Protein AF-A0A7M4ASE4-F1 (afdb_monomer)

Nearest PDB structures (foldseek):
  3ud6-assembly1_A  TM=6.174E-01  e=3.919E-01  synthetic construct
  3hoj-assembly1_A  TM=6.186E-01  e=9.074E-01  synthetic construct
  3qja-assembly1_A  TM=6.293E-01  e=1.623E+00  Mycobacterium tuberculosis
  3uy8-assembly1_A  TM=5.165E-01  e=1.521E+00  Escherichia coli
  7ebf-assembly1_A  TM=5.915E-01  e=3.302E+00  Candida albicans

Foldseek 3Di:
DFAEAEDDPDCDDPDPPVGPAYEYDDDDPGLWYDDPQFTHGVNHGQEGEFEDADVVSLVVLLVCQQVHQEYEYEYPDDDLVSLLVSLVSNVPGNHQYHYDDDDPVSCVSNVVSNVSSD

Sequence (118 aa):
MEIWLRTSTADAPTNVEDYDRIFGDEQEQPRLNIDGQRLLYDGNVIGAYIRVKDGETQNLGIEHLGTVEWILVECETWSMIPLENLIAHRRGSHTKIAAVISRPIEAQGAGFALEEGV

Solvent-accessible surface area (backbone atoms only — not comparable to full-atom values): 7053 Å² total; per-residue (Å²): 138,84,49,70,43,79,45,62,98,82,70,72,70,93,68,64,86,86,40,80,42,52,31,53,88,81,58,91,79,44,51,31,40,75,60,87,53,34,24,26,46,76,85,38,81,44,23,36,40,35,68,30,80,50,72,68,44,42,48,57,52,57,72,42,55,59,77,34,53,34,37,42,36,36,51,78,67,86,58,66,64,69,56,45,53,52,43,64,69,32,69,95,38,81,35,44,81,44,74,64,71,92,49,78,80,47,47,61,58,51,49,57,49,52,62,76,55,110

Mean predicted aligned error: 5.92 Å

pLDDT: mean 83.91, std 11.63, range [49.88, 95.75]

Secondary structure (DSSP, 8-state):
---EEEE-TT---S--TT-SEEEESSSS--SEEEETTEEEETTEEEEEEEEESSHHHHHHHHHHTTT-SEEEEEESS--HHHHHHHHHHTTT---EEEEE--SHHHHHHHHHHHHHT-

Structure (mmCIF, N/CA/C/O backbone):
data_AF-A0A7M4ASE4-F1
#
_entry.id   AF-A0A7M4ASE4-F1
#
loop_
_atom_site.group_PDB
_atom_site.id
_atom_site.type_symbol
_atom_site.label_atom_id
_atom_site.label_alt_id
_atom_site.label_comp_id
_atom_site.label_asym_id
_atom_site.label_entity_id
_atom_site.label_seq_id
_atom_site.pdbx_PDB_ins_code
_atom_site.Cartn_x
_atom_site.Cartn_y
_atom_site.Cartn_z
_atom_site.occupancy
_atom_site.B_iso_or_equiv
_atom_site.auth_seq_id
_atom_site.auth_comp_id
_atom_site.auth_asym_id
_atom_site.auth_atom_id
_atom_site.pdbx_PDB_model_num
ATOM 1 N N . MET A 1 1 ? 8.460 1.488 12.120 1.00 80.00 1 MET A N 1
ATOM 2 C CA . MET A 1 1 ? 8.409 1.094 10.699 1.00 80.00 1 MET A CA 1
ATOM 3 C C . MET A 1 1 ? 8.344 -0.420 10.665 1.00 80.00 1 MET A C 1
ATOM 5 O O . MET A 1 1 ? 9.056 -1.015 11.461 1.00 80.00 1 MET A O 1
ATOM 9 N N . GLU A 1 2 ? 7.469 -1.005 9.843 1.00 88.31 2 GLU A N 1
ATOM 10 C CA . GLU A 1 2 ? 7.397 -2.463 9.651 1.00 88.31 2 GLU A CA 1
ATOM 11 C C . GLU A 1 2 ? 8.072 -2.839 8.320 1.00 88.31 2 GLU A C 1
ATOM 13 O O . GLU A 1 2 ? 7.973 -2.080 7.353 1.00 88.31 2 GLU A O 1
ATOM 18 N N . ILE A 1 3 ? 8.732 -3.996 8.260 1.00 88.75 3 ILE A N 1
ATOM 19 C CA . ILE A 1 3 ? 9.320 -4.578 7.049 1.00 88.75 3 ILE A CA 1
ATOM 20 C C . ILE A 1 3 ? 8.574 -5.862 6.704 1.00 88.75 3 ILE A C 1
ATOM 22 O O . ILE A 1 3 ? 8.508 -6.799 7.501 1.00 88.75 3 ILE A O 1
ATOM 26 N N . TRP A 1 4 ? 7.988 -5.902 5.508 1.00 90.00 4 TRP A N 1
ATOM 27 C CA . TRP A 1 4 ? 7.200 -7.038 5.040 1.00 90.00 4 TRP A CA 1
ATOM 28 C C . TRP A 1 4 ? 7.906 -7.731 3.883 1.00 90.00 4 TR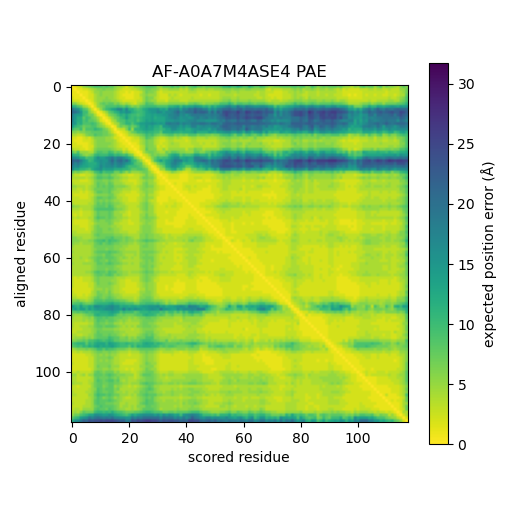P A C 1
ATOM 30 O O . TRP A 1 4 ? 8.417 -7.078 2.973 1.00 90.00 4 TRP A O 1
ATOM 40 N N . LEU A 1 5 ? 7.888 -9.058 3.890 1.00 86.94 5 LEU A N 1
ATOM 41 C CA . LEU A 1 5 ? 8.450 -9.867 2.823 1.00 86.94 5 LEU A CA 1
ATOM 42 C C . LEU A 1 5 ? 7.340 -10.423 1.930 1.00 86.94 5 LEU A C 1
ATOM 44 O O . LEU A 1 5 ? 6.457 -11.143 2.399 1.00 86.94 5 LEU A O 1
ATOM 48 N N . ARG A 1 6 ? 7.436 -10.147 0.625 1.00 85.19 6 ARG A N 1
ATOM 49 C CA . ARG A 1 6 ? 6.652 -10.858 -0.386 1.00 85.19 6 ARG A CA 1
ATOM 50 C C . ARG A 1 6 ? 7.419 -12.088 -0.867 1.00 85.19 6 ARG A C 1
ATOM 52 O O . ARG A 1 6 ? 8.519 -11.940 -1.395 1.00 85.19 6 ARG A O 1
ATOM 59 N N . THR A 1 7 ? 6.848 -13.281 -0.728 1.00 78.69 7 THR A N 1
ATOM 60 C CA . THR A 1 7 ? 7.448 -14.516 -1.254 1.00 78.69 7 THR A CA 1
ATOM 61 C C . THR A 1 7 ? 6.839 -14.878 -2.608 1.00 78.69 7 THR A C 1
ATOM 63 O O . THR A 1 7 ? 5.637 -14.740 -2.835 1.00 78.69 7 THR A O 1
ATOM 66 N N . SER A 1 8 ? 7.692 -15.333 -3.524 1.00 70.31 8 SER A N 1
ATOM 67 C CA . SER A 1 8 ? 7.301 -16.060 -4.734 1.00 70.31 8 SER A CA 1
ATOM 68 C C . SER A 1 8 ? 8.027 -17.407 -4.703 1.00 70.31 8 SER A C 1
ATOM 70 O O . SER A 1 8 ? 9.101 -17.527 -4.114 1.00 70.31 8 SER A O 1
ATOM 72 N N . THR A 1 9 ? 7.403 -18.448 -5.228 1.00 59.84 9 THR A N 1
ATOM 73 C CA . THR A 1 9 ? 7.445 -19.832 -4.724 1.00 59.84 9 THR A CA 1
ATOM 74 C C . THR A 1 9 ? 8.726 -20.653 -4.973 1.00 59.84 9 THR A C 1
ATOM 76 O O . THR A 1 9 ? 8.642 -21.858 -5.184 1.00 59.84 9 THR A O 1
ATOM 79 N N . ALA A 1 10 ? 9.927 -20.071 -4.922 1.00 55.50 10 ALA A N 1
ATOM 80 C CA . ALA A 1 10 ? 11.175 -20.830 -5.130 1.00 55.50 10 ALA A CA 1
ATOM 81 C C . ALA A 1 10 ? 12.228 -20.695 -4.016 1.00 55.50 10 ALA A C 1
ATOM 83 O O . ALA A 1 10 ? 12.968 -21.644 -3.782 1.00 55.50 10 ALA A O 1
ATOM 84 N N . ASP A 1 11 ? 12.268 -19.572 -3.297 1.00 56.38 11 ASP A N 1
ATOM 85 C CA . ASP A 1 11 ? 13.311 -19.273 -2.304 1.00 56.38 11 ASP A CA 1
ATOM 86 C C . ASP A 1 11 ? 12.693 -18.514 -1.120 1.00 56.38 11 ASP A C 1
ATOM 88 O O . ASP A 1 11 ? 12.977 -17.341 -0.872 1.00 56.38 11 ASP A O 1
ATOM 92 N N . ALA A 1 12 ? 11.762 -19.155 -0.405 1.00 56.84 12 ALA A N 1
ATOM 93 C CA . ALA A 1 12 ? 11.298 -18.593 0.859 1.00 56.84 12 ALA A CA 1
ATOM 94 C C . ALA A 1 12 ? 12.502 -18.541 1.820 1.00 56.84 12 ALA A C 1
ATOM 96 O O . ALA A 1 12 ? 13.122 -19.583 2.055 1.00 56.84 12 ALA A O 1
ATOM 97 N N . PRO A 1 13 ? 12.878 -17.364 2.351 1.00 60.19 13 PRO A N 1
ATOM 98 C CA . PRO A 1 13 ? 14.026 -17.270 3.231 1.00 60.19 13 PRO A CA 1
ATOM 99 C C . PRO A 1 13 ? 13.796 -18.136 4.463 1.00 60.19 13 PRO A C 1
ATOM 101 O O . PRO A 1 13 ? 12.715 -18.163 5.049 1.00 60.19 13 PRO A O 1
ATOM 104 N N . THR A 1 14 ? 14.844 -18.848 4.858 1.00 55.19 14 THR A N 1
ATOM 105 C CA . THR A 1 14 ? 14.815 -19.788 5.980 1.00 55.19 14 THR A CA 1
ATOM 106 C C . THR A 1 14 ? 14.656 -19.091 7.331 1.00 55.19 14 THR A C 1
ATOM 108 O O . THR A 1 14 ? 14.320 -19.759 8.306 1.00 55.19 14 THR A O 1
ATOM 111 N N . ASN A 1 15 ? 14.895 -17.774 7.397 1.00 62.62 15 ASN A N 1
ATOM 112 C CA . ASN A 1 15 ? 14.758 -16.978 8.611 1.00 62.62 15 ASN A CA 1
ATOM 113 C C . ASN A 1 15 ? 13.588 -15.993 8.503 1.00 62.62 15 ASN A C 1
ATOM 115 O O . ASN A 1 15 ? 13.659 -14.982 7.810 1.00 62.62 15 ASN A O 1
ATOM 119 N N . VAL A 1 16 ? 12.500 -16.321 9.193 1.00 64.81 16 VAL A N 1
ATOM 120 C CA . VAL A 1 16 ? 11.262 -15.528 9.241 1.00 64.81 16 VAL A CA 1
ATOM 121 C C . VAL A 1 16 ? 11.340 -14.431 10.313 1.00 64.81 16 VAL A C 1
ATOM 123 O O . VAL A 1 16 ? 10.555 -13.492 10.276 1.00 64.81 16 VAL A O 1
ATOM 126 N N . GLU A 1 17 ? 12.302 -14.513 11.242 1.00 70.00 17 GLU A N 1
ATOM 127 C CA . GLU A 1 17 ? 12.414 -13.603 12.394 1.00 70.00 17 GLU A CA 1
ATOM 128 C C . GLU A 1 17 ? 12.864 -12.177 12.030 1.00 70.00 17 GLU A C 1
ATOM 130 O O . GLU A 1 17 ? 12.676 -11.259 12.824 1.00 70.00 17 GLU A O 1
ATOM 135 N N . ASP A 1 18 ? 13.411 -11.971 10.828 1.00 82.50 18 ASP A N 1
ATOM 136 C CA . ASP A 1 18 ? 13.889 -10.662 10.360 1.00 82.50 18 ASP A CA 1
ATOM 137 C C . ASP A 1 18 ? 12.770 -9.780 9.760 1.00 82.50 18 ASP A C 1
ATOM 139 O O . ASP A 1 18 ? 13.022 -8.637 9.369 1.00 82.50 18 ASP A O 1
ATOM 143 N N . TYR A 1 19 ? 11.536 -10.295 9.670 1.00 84.56 19 TYR A N 1
ATOM 144 C CA . TYR A 1 19 ? 10.407 -9.634 9.010 1.00 84.56 19 TYR A CA 1
ATOM 145 C C . TYR A 1 19 ? 9.185 -9.549 9.926 1.00 84.56 19 TYR A C 1
ATOM 147 O O . TYR A 1 19 ? 8.786 -10.532 10.545 1.00 84.56 19 TYR A O 1
ATOM 155 N N . ASP A 1 20 ? 8.516 -8.395 9.944 1.00 88.44 20 ASP A N 1
ATOM 156 C CA . ASP A 1 20 ? 7.289 -8.209 10.727 1.00 88.44 20 ASP A CA 1
ATOM 157 C C . ASP A 1 20 ? 6.111 -8.994 10.132 1.00 88.44 20 ASP A C 1
ATOM 159 O O . ASP A 1 20 ? 5.234 -9.470 10.858 1.00 88.44 20 ASP A O 1
ATOM 163 N N . ARG A 1 21 ? 6.062 -9.122 8.795 1.00 86.75 21 ARG A N 1
ATOM 164 C CA . ARG A 1 21 ? 5.010 -9.859 8.075 1.00 86.75 21 ARG A CA 1
ATOM 165 C C . ARG A 1 21 ? 5.544 -10.546 6.828 1.00 86.75 21 ARG A C 1
ATOM 167 O O . ARG A 1 21 ? 6.438 -10.037 6.157 1.00 86.75 21 ARG A O 1
ATOM 174 N N . ILE A 1 22 ? 4.915 -11.663 6.474 1.00 84.94 22 ILE A N 1
ATOM 175 C CA . ILE A 1 22 ? 5.158 -12.385 5.225 1.00 84.94 22 ILE A CA 1
ATOM 176 C C . ILE A 1 22 ? 3.828 -12.564 4.490 1.00 84.94 22 ILE A C 1
ATOM 178 O O . ILE A 1 22 ? 2.835 -12.955 5.104 1.00 84.94 22 ILE A O 1
ATOM 182 N N . PHE A 1 23 ? 3.815 -12.282 3.187 1.00 83.75 23 PHE A N 1
ATOM 183 C CA . PHE A 1 23 ? 2.688 -12.540 2.286 1.00 83.75 23 PHE A CA 1
ATOM 184 C C . PHE A 1 23 ? 3.179 -13.095 0.948 1.00 83.75 23 PHE A C 1
ATOM 186 O O . PHE A 1 23 ? 4.329 -12.892 0.571 1.00 83.75 23 PHE A O 1
ATOM 193 N N . GLY A 1 24 ? 2.335 -13.809 0.213 1.00 75.00 24 GLY A N 1
ATOM 194 C CA . GLY A 1 24 ? 2.726 -14.422 -1.056 1.00 75.00 24 GLY A CA 1
ATOM 195 C C . GLY A 1 24 ? 1.596 -15.230 -1.675 1.00 75.00 24 GLY A C 1
ATOM 196 O O . GLY A 1 24 ? 0.550 -15.414 -1.054 1.00 75.00 24 GLY A O 1
ATOM 197 N N . ASP A 1 25 ? 1.818 -15.688 -2.903 1.00 64.06 25 ASP A N 1
ATOM 198 C CA . ASP A 1 25 ? 0.776 -16.306 -3.729 1.00 64.06 25 ASP A CA 1
ATOM 199 C C . ASP A 1 25 ? 0.559 -17.813 -3.435 1.00 64.06 25 ASP A C 1
ATOM 201 O O . ASP A 1 25 ? -0.518 -18.330 -3.721 1.00 64.06 25 ASP A O 1
ATOM 205 N N . GLU A 1 26 ? 1.528 -18.537 -2.847 1.00 56.84 26 GLU A N 1
ATOM 206 C CA . GLU A 1 26 ? 1.530 -20.022 -2.887 1.00 56.84 26 GLU A CA 1
ATOM 207 C C . GLU A 1 26 ? 2.092 -20.774 -1.652 1.00 56.84 26 GLU A C 1
ATOM 209 O O . GLU A 1 26 ? 2.572 -21.901 -1.765 1.00 56.84 26 GLU A O 1
ATOM 214 N N . GLN A 1 27 ? 2.022 -20.231 -0.439 1.00 52.75 27 GLN A N 1
ATOM 215 C CA . GLN A 1 27 ? 2.323 -21.022 0.772 1.00 52.75 27 GLN A CA 1
ATOM 216 C C . GLN A 1 27 ? 1.081 -21.092 1.653 1.00 52.75 27 GLN A C 1
ATOM 218 O O . GLN A 1 27 ? 0.383 -20.100 1.776 1.00 52.75 27 GLN A O 1
ATOM 223 N N . GLU A 1 28 ? 0.785 -22.269 2.203 1.00 55.88 28 GLU A N 1
ATOM 224 C CA . GLU A 1 28 ? -0.308 -22.588 3.133 1.00 55.88 28 GLU A CA 1
ATOM 225 C C . GLU A 1 28 ? -0.803 -21.378 3.955 1.00 55.88 28 GLU A C 1
ATOM 227 O O . GLU A 1 28 ? -0.244 -21.071 4.998 1.00 55.88 28 GLU A O 1
ATOM 232 N N . GLN A 1 29 ? -1.836 -20.682 3.459 1.00 54.88 29 GLN A N 1
ATOM 233 C CA . GLN A 1 29 ? -2.505 -19.541 4.108 1.00 54.88 29 GLN A CA 1
ATOM 234 C C . GLN A 1 29 ? -1.536 -18.608 4.865 1.00 54.88 29 GLN A C 1
ATOM 236 O O . GLN A 1 29 ? -1.497 -18.642 6.102 1.00 54.88 29 GLN A O 1
ATOM 241 N N . PRO A 1 30 ? -0.758 -17.755 4.167 1.00 66.88 30 PRO A N 1
ATOM 242 C CA . PRO A 1 30 ? 0.043 -16.778 4.878 1.00 66.88 30 PRO A CA 1
ATOM 243 C C . PRO A 1 30 ? -0.922 -15.906 5.680 1.00 66.88 30 PRO A C 1
ATOM 245 O O . PRO A 1 30 ? -1.994 -15.548 5.183 1.00 66.88 30 PRO A O 1
ATOM 248 N N . ARG A 1 31 ? -0.559 -15.577 6.927 1.00 79.62 31 ARG A N 1
ATOM 249 C CA . ARG A 1 31 ? -1.418 -14.732 7.767 1.00 79.62 31 ARG A CA 1
ATOM 250 C C . ARG A 1 31 ? -1.814 -13.469 7.024 1.00 79.62 31 ARG A C 1
ATOM 252 O O . ARG A 1 31 ? -2.947 -13.056 7.165 1.00 79.62 31 ARG A O 1
ATOM 259 N N . LEU A 1 32 ? -0.915 -12.888 6.230 1.00 87.38 32 LEU A N 1
ATOM 260 C CA . LEU A 1 32 ? -1.202 -11.752 5.365 1.00 87.38 32 LEU A CA 1
ATOM 261 C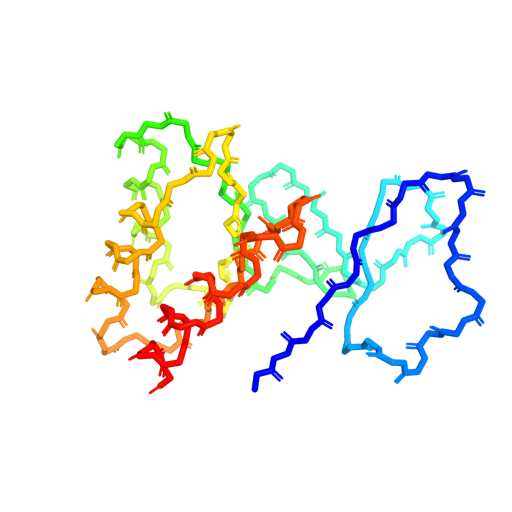 C . LEU A 1 32 ? -1.412 -12.221 3.9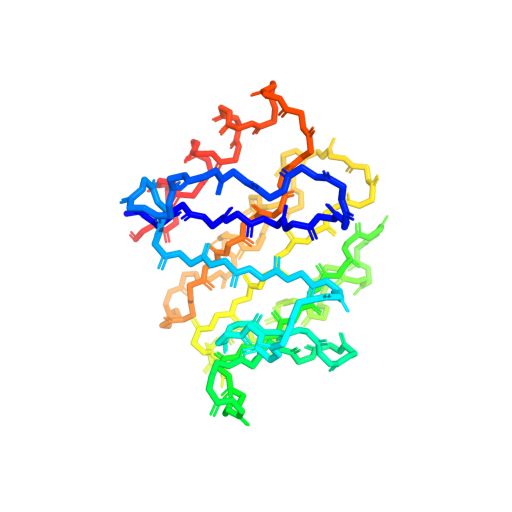13 1.00 87.38 32 LEU A C 1
ATOM 263 O O . LEU A 1 32 ? -0.518 -12.834 3.333 1.00 87.38 32 LEU A O 1
ATOM 267 N N . ASN A 1 33 ? -2.551 -11.894 3.304 1.00 88.31 33 ASN A N 1
ATOM 268 C CA . ASN A 1 33 ? -2.865 -12.236 1.915 1.00 88.31 33 ASN A CA 1
ATOM 269 C C . ASN A 1 33 ? -3.625 -11.110 1.193 1.00 88.31 33 ASN A C 1
ATOM 271 O O . ASN A 1 33 ? -4.254 -10.255 1.817 1.00 88.31 33 ASN A O 1
ATOM 275 N N . ILE A 1 34 ? -3.556 -11.106 -0.140 1.00 90.00 34 ILE A N 1
ATOM 276 C CA . ILE A 1 34 ? -4.261 -10.146 -0.999 1.00 90.00 34 ILE A CA 1
ATOM 277 C C . ILE A 1 34 ? -5.399 -10.878 -1.720 1.00 90.00 34 ILE A C 1
ATOM 279 O O . ILE A 1 34 ? -5.171 -11.912 -2.341 1.00 90.00 34 ILE A O 1
ATOM 283 N N . ASP A 1 35 ? -6.614 -10.333 -1.655 1.00 89.44 35 ASP A N 1
ATOM 284 C CA . ASP A 1 35 ? -7.788 -10.819 -2.395 1.00 89.44 35 ASP A CA 1
ATOM 285 C C . ASP A 1 35 ? -8.415 -9.662 -3.186 1.00 89.44 35 ASP A C 1
ATOM 287 O O . ASP A 1 35 ? -9.179 -8.838 -2.661 1.00 89.44 35 ASP A O 1
ATOM 291 N N . GLY A 1 36 ? -8.035 -9.563 -4.461 1.00 90.25 36 GLY A N 1
ATOM 292 C CA . GLY A 1 36 ? -8.364 -8.421 -5.309 1.00 90.25 36 GLY A CA 1
ATOM 293 C C . GLY A 1 36 ? -7.748 -7.136 -4.753 1.00 90.25 36 GLY A C 1
ATOM 294 O O . GLY A 1 36 ? -6.531 -7.013 -4.679 1.00 90.25 36 GLY A O 1
ATOM 295 N N . GLN A 1 37 ? -8.590 -6.180 -4.355 1.00 92.12 37 GLN A N 1
ATOM 296 C CA . GLN A 1 37 ? -8.170 -4.915 -3.734 1.00 92.12 37 GLN A CA 1
ATOM 297 C C . GLN A 1 37 ? -8.163 -4.961 -2.200 1.00 92.12 37 GLN A C 1
ATOM 299 O O . GLN A 1 37 ? -7.971 -3.933 -1.559 1.00 92.12 37 GLN A O 1
ATOM 304 N N . ARG A 1 38 ? -8.397 -6.122 -1.581 1.00 93.38 38 ARG A N 1
ATOM 305 C CA . ARG A 1 38 ? -8.427 -6.258 -0.120 1.00 93.38 38 ARG A CA 1
ATOM 306 C C . ARG A 1 38 ? -7.110 -6.818 0.388 1.00 93.38 38 ARG A C 1
ATOM 308 O O . ARG A 1 38 ? -6.603 -7.797 -0.152 1.00 93.38 38 ARG A O 1
ATOM 315 N N . LEU A 1 39 ? -6.609 -6.221 1.462 1.00 94.00 39 LEU A N 1
ATOM 316 C CA . LEU A 1 39 ? -5.511 -6.748 2.259 1.00 94.00 39 LEU A CA 1
ATOM 317 C C . LEU A 1 39 ? -6.101 -7.443 3.487 1.00 94.00 39 LEU A C 1
ATOM 319 O O . LEU A 1 39 ? -6.816 -6.817 4.276 1.00 94.00 39 LEU A O 1
ATOM 323 N N . LEU A 1 40 ? -5.813 -8.730 3.638 1.00 92.44 40 LEU A N 1
ATOM 324 C CA . LEU A 1 40 ? -6.348 -9.568 4.701 1.00 92.44 40 LEU A CA 1
ATOM 325 C C . LEU A 1 40 ? -5.236 -10.013 5.643 1.00 92.44 40 LEU A C 1
ATOM 327 O O . LEU A 1 40 ? -4.153 -10.356 5.182 1.00 92.44 40 LEU A O 1
ATOM 331 N N . TYR A 1 41 ? -5.517 -10.017 6.946 1.00 90.44 41 TYR A N 1
ATOM 332 C CA . TYR A 1 41 ? -4.668 -10.599 7.980 1.00 90.44 41 TYR A CA 1
ATOM 333 C C . TYR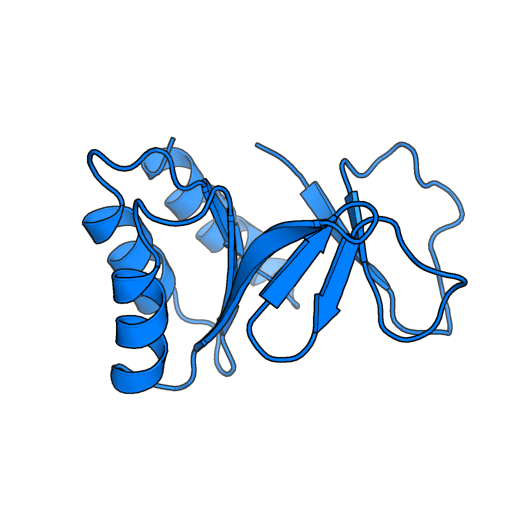 A 1 41 ? -5.466 -11.598 8.831 1.00 90.44 41 TYR A C 1
ATOM 335 O O . TYR A 1 41 ? -6.515 -11.244 9.372 1.00 90.44 41 TYR A O 1
ATOM 343 N N . ASP A 1 42 ? -5.004 -12.846 8.927 1.00 88.56 42 ASP A N 1
ATOM 344 C CA . ASP A 1 42 ? -5.706 -13.980 9.544 1.00 88.56 42 ASP A CA 1
ATOM 345 C C . ASP A 1 42 ? -7.171 -14.080 9.058 1.00 88.56 42 ASP A C 1
ATOM 347 O O . ASP A 1 42 ? -8.107 -14.272 9.835 1.00 88.56 42 ASP A O 1
ATOM 351 N N . GLY A 1 43 ? -7.386 -13.868 7.752 1.00 87.38 43 GLY A N 1
ATOM 352 C CA . GLY A 1 43 ? -8.708 -13.893 7.112 1.00 87.38 43 GLY A CA 1
ATOM 353 C C . GLY A 1 43 ? -9.585 -12.651 7.339 1.00 87.38 43 GLY A C 1
ATOM 354 O O . GLY A 1 43 ? -10.672 -12.570 6.770 1.00 87.38 43 GLY A O 1
ATOM 355 N N . ASN A 1 44 ? -9.132 -11.663 8.114 1.00 91.06 44 ASN A N 1
ATOM 356 C CA . ASN A 1 44 ? -9.859 -10.413 8.349 1.00 91.06 44 ASN A CA 1
ATOM 357 C C . ASN A 1 44 ? -9.353 -9.309 7.426 1.00 91.06 44 ASN A C 1
ATOM 359 O O . ASN A 1 44 ? -8.148 -9.134 7.279 1.00 91.06 44 ASN A O 1
ATOM 363 N N . VAL A 1 45 ? -10.252 -8.515 6.844 1.00 93.38 45 VAL A N 1
ATOM 364 C CA . VAL A 1 45 ? -9.850 -7.347 6.047 1.00 93.38 45 VAL A CA 1
ATOM 365 C C . VAL A 1 45 ? -9.250 -6.293 6.975 1.00 93.38 45 VAL A C 1
ATOM 367 O O . VAL A 1 45 ? -9.953 -5.729 7.809 1.00 93.38 45 VAL A O 1
ATOM 370 N N . ILE A 1 46 ? -7.958 -6.019 6.809 1.00 94.25 46 ILE A N 1
ATOM 371 C CA . ILE A 1 46 ? -7.237 -4.970 7.546 1.00 94.25 46 ILE A CA 1
ATOM 372 C C . ILE A 1 46 ? -6.954 -3.744 6.680 1.00 94.25 46 ILE A C 1
ATOM 374 O O . ILE A 1 46 ? -6.572 -2.688 7.187 1.00 94.25 46 ILE A O 1
ATOM 378 N N . GLY A 1 47 ? -7.100 -3.880 5.363 1.00 95.31 47 GLY A N 1
ATOM 379 C CA . GLY A 1 47 ? -6.582 -2.888 4.446 1.00 95.31 47 GLY A CA 1
ATOM 380 C C . GLY A 1 47 ? -7.065 -3.001 3.015 1.00 95.31 47 GLY A C 1
ATOM 381 O O . GLY A 1 47 ? -7.819 -3.906 2.649 1.00 95.31 47 GLY A O 1
ATOM 382 N N . ALA A 1 48 ? -6.552 -2.086 2.204 1.00 95.75 48 ALA A N 1
ATOM 383 C CA . ALA A 1 48 ? -6.663 -2.117 0.759 1.00 95.75 48 ALA A CA 1
ATOM 384 C C . ALA A 1 48 ? -5.302 -2.420 0.118 1.00 95.75 48 ALA A C 1
ATOM 386 O O . ALA A 1 48 ? -4.257 -2.012 0.625 1.00 95.75 48 ALA A O 1
ATOM 387 N N . TYR A 1 49 ? -5.322 -3.120 -1.009 1.00 94.75 49 TYR A N 1
ATOM 388 C CA . TYR A 1 49 ? -4.177 -3.289 -1.893 1.00 94.75 49 TYR A CA 1
ATOM 389 C C . TYR A 1 49 ? -4.411 -2.469 -3.160 1.00 94.75 49 TYR A C 1
ATOM 391 O O . TYR A 1 49 ? -5.407 -2.663 -3.862 1.00 94.75 49 TYR A O 1
ATOM 399 N N . ILE A 1 50 ? -3.494 -1.543 -3.437 1.00 94.06 50 ILE A N 1
ATOM 400 C CA . ILE A 1 50 ? -3.605 -0.577 -4.525 1.00 94.06 50 ILE A CA 1
ATOM 401 C C . ILE A 1 50 ? -2.399 -0.718 -5.435 1.00 94.06 50 ILE A C 1
ATOM 403 O O . ILE A 1 50 ? -1.269 -0.396 -5.065 1.00 94.06 50 ILE A O 1
ATOM 407 N N . ARG A 1 51 ? -2.665 -1.158 -6.663 1.00 92.81 51 ARG A N 1
ATOM 408 C CA . ARG A 1 51 ? -1.675 -1.173 -7.730 1.00 92.81 51 ARG A CA 1
ATOM 409 C C . ARG A 1 51 ? -1.747 0.136 -8.510 1.00 92.81 51 ARG A C 1
ATOM 411 O O . ARG A 1 51 ? -2.700 0.366 -9.253 1.00 92.81 51 ARG A O 1
ATOM 418 N N . VAL A 1 52 ? -0.756 0.999 -8.316 1.00 92.06 52 VAL A N 1
ATOM 419 C CA . VAL A 1 52 ? -0.699 2.336 -8.913 1.00 92.06 52 VAL A CA 1
ATOM 420 C C . VAL A 1 52 ? -0.030 2.264 -10.280 1.00 92.06 52 VAL A C 1
ATOM 422 O O . VAL A 1 52 ? 1.154 1.943 -10.394 1.00 92.06 52 VAL A O 1
ATOM 425 N N . LYS A 1 53 ? -0.792 2.607 -11.315 1.00 90.44 53 LYS A N 1
ATOM 426 C CA . LYS A 1 53 ? -0.311 2.749 -12.699 1.00 90.44 53 LYS A CA 1
ATOM 427 C C . LYS A 1 53 ? -0.425 4.191 -13.213 1.00 90.44 53 LYS A C 1
ATOM 429 O O . LYS A 1 53 ? 0.309 4.589 -14.110 1.00 90.44 53 LYS A O 1
ATOM 434 N N . ASP A 1 54 ? -1.342 4.971 -12.641 1.00 88.81 54 ASP A N 1
ATOM 435 C CA . ASP A 1 54 ? -1.719 6.323 -13.058 1.00 88.81 54 ASP A CA 1
ATOM 436 C C . ASP A 1 54 ? -2.411 7.086 -11.908 1.00 88.81 54 ASP A C 1
ATOM 438 O O . ASP A 1 54 ? -2.543 6.587 -10.789 1.00 88.81 54 ASP A O 1
ATOM 442 N N . GLY A 1 55 ? -2.859 8.316 -12.181 1.00 86.69 55 GLY A N 1
ATOM 443 C CA . GLY A 1 55 ? -3.575 9.135 -11.198 1.00 86.69 55 GLY A CA 1
ATOM 444 C C . GLY A 1 55 ? -4.951 8.583 -10.803 1.00 86.69 55 GLY A C 1
ATOM 445 O O . GLY A 1 55 ? -5.397 8.813 -9.684 1.00 86.69 55 GLY A O 1
ATOM 446 N N . GLU A 1 56 ? -5.617 7.827 -11.679 1.00 89.25 56 GLU A N 1
ATOM 447 C CA . GLU A 1 56 ? -6.928 7.233 -11.382 1.00 89.25 56 GLU A CA 1
ATOM 448 C C . GLU A 1 56 ? -6.791 6.129 -10.329 1.00 89.25 56 GLU A C 1
ATOM 450 O O . GLU A 1 56 ? -7.465 6.147 -9.301 1.00 89.25 56 GLU A O 1
ATOM 455 N N . THR A 1 57 ? -5.843 5.216 -10.531 1.00 90.56 57 THR A N 1
ATOM 456 C CA . THR A 1 57 ? -5.539 4.154 -9.560 1.00 90.56 57 THR A CA 1
ATOM 457 C C . THR A 1 57 ? -4.972 4.687 -8.250 1.00 90.56 57 THR A C 1
ATOM 459 O O . THR A 1 57 ? -5.238 4.116 -7.195 1.00 90.56 57 THR A O 1
ATOM 462 N N . GLN A 1 58 ? -4.249 5.808 -8.278 1.00 90.81 58 GLN A N 1
ATOM 463 C CA . GLN A 1 58 ? -3.852 6.508 -7.060 1.00 90.81 58 GLN A CA 1
ATOM 464 C C . GLN A 1 58 ? -5.054 7.074 -6.287 1.00 90.81 58 GLN A C 1
ATOM 466 O O . GLN A 1 58 ? -5.085 6.958 -5.061 1.00 90.81 58 GLN A O 1
ATOM 471 N N . ASN A 1 59 ? -6.038 7.666 -6.973 1.00 91.62 59 ASN A N 1
ATOM 472 C CA . ASN A 1 59 ? -7.225 8.228 -6.322 1.00 91.62 59 ASN A CA 1
ATOM 473 C C . ASN A 1 59 ? -8.023 7.160 -5.566 1.00 91.62 59 ASN A C 1
ATOM 475 O O . ASN A 1 59 ? -8.493 7.440 -4.468 1.00 91.62 59 ASN A O 1
ATOM 479 N N . LEU A 1 60 ? -8.072 5.922 -6.073 1.00 90.75 60 LEU A N 1
ATOM 480 C CA . LEU A 1 60 ? -8.644 4.791 -5.328 1.00 90.75 60 LEU A CA 1
ATOM 481 C C . LEU A 1 60 ? -7.954 4.597 -3.968 1.00 90.75 60 LEU A C 1
ATOM 483 O O . LEU A 1 60 ? -8.608 4.355 -2.960 1.00 90.75 60 LEU A O 1
ATOM 487 N N . GLY A 1 61 ? -6.628 4.754 -3.906 1.00 90.19 61 GLY A N 1
ATOM 488 C CA . GLY A 1 61 ? -5.894 4.726 -2.640 1.00 90.19 61 GLY A CA 1
ATOM 489 C C . GLY A 1 61 ? -6.281 5.869 -1.700 1.00 90.19 61 GLY A C 1
ATOM 490 O O . GLY A 1 61 ? -6.416 5.651 -0.499 1.00 90.19 61 GLY A O 1
ATOM 491 N N . ILE A 1 62 ? -6.521 7.070 -2.232 1.00 91.38 62 ILE A N 1
ATOM 492 C CA . ILE A 1 62 ? -6.970 8.223 -1.436 1.00 91.38 62 ILE A CA 1
ATOM 493 C C . ILE A 1 62 ? -8.362 7.970 -0.843 1.00 91.38 62 ILE A C 1
ATOM 495 O O . ILE A 1 62 ? -8.583 8.277 0.325 1.00 91.38 62 ILE A O 1
ATOM 499 N N . GLU A 1 63 ? -9.276 7.363 -1.602 1.00 91.75 63 GLU A N 1
ATOM 500 C CA . GLU A 1 63 ? -10.630 7.024 -1.137 1.00 91.75 63 GLU A CA 1
ATOM 501 C C . GLU A 1 63 ? -10.631 6.061 0.061 1.00 91.75 63 GLU A C 1
ATOM 503 O O . GLU A 1 63 ? -11.534 6.108 0.897 1.00 91.75 63 GLU A O 1
ATOM 508 N N . HIS A 1 64 ? -9.602 5.220 0.190 1.00 91.62 64 HIS A N 1
ATOM 509 C CA . HIS A 1 64 ? -9.455 4.316 1.329 1.00 91.62 64 HIS A CA 1
ATOM 510 C C . HIS A 1 64 ? -8.893 4.988 2.590 1.00 91.62 64 HIS A C 1
ATOM 512 O O . HIS A 1 64 ? -9.059 4.448 3.693 1.00 91.62 64 HIS A O 1
ATOM 518 N N . LEU A 1 65 ? -8.259 6.158 2.480 1.00 92.12 65 LEU A N 1
ATOM 519 C CA . LEU A 1 65 ? -7.665 6.840 3.628 1.00 92.12 65 LEU A CA 1
ATOM 520 C C . LEU A 1 65 ? -8.731 7.189 4.674 1.00 92.12 65 LEU A C 1
ATOM 522 O O . LEU A 1 65 ? -9.709 7.878 4.412 1.00 92.12 65 LEU A O 1
ATOM 526 N N . GLY A 1 66 ? -8.513 6.720 5.899 1.00 91.00 66 GLY A N 1
ATOM 527 C CA . GLY A 1 66 ? -9.407 6.935 7.038 1.00 91.00 66 GLY A CA 1
ATOM 528 C C . GLY A 1 66 ? -10.508 5.889 7.169 1.00 91.00 66 GLY A C 1
ATOM 529 O O . GLY A 1 66 ? -11.263 5.945 8.136 1.00 91.00 66 GLY A O 1
ATOM 530 N N . THR A 1 67 ? -10.590 4.931 6.242 1.00 92.81 67 THR A N 1
ATOM 531 C CA . THR A 1 67 ? -11.581 3.840 6.277 1.00 92.81 67 THR A CA 1
ATOM 532 C C . THR A 1 67 ? -10.970 2.481 6.604 1.00 92.81 67 THR A C 1
ATOM 534 O O . THR A 1 67 ? -11.669 1.596 7.092 1.00 92.81 67 THR A O 1
ATOM 537 N N . VAL A 1 68 ? -9.669 2.317 6.357 1.00 94.38 68 VAL A N 1
ATOM 538 C CA . VAL A 1 68 ? -8.928 1.074 6.587 1.00 94.38 68 VAL A CA 1
ATOM 539 C C . VAL A 1 68 ? -7.679 1.320 7.428 1.00 94.38 68 VAL A C 1
ATOM 541 O O . VAL A 1 68 ? -7.130 2.424 7.430 1.00 94.38 68 VAL A O 1
ATOM 544 N N . GLU A 1 69 ? -7.190 0.285 8.115 1.00 94.00 69 GLU A N 1
ATOM 545 C CA . GLU A 1 69 ? -5.960 0.402 8.902 1.00 94.00 69 GLU A CA 1
ATOM 546 C C . GLU A 1 69 ? -4.727 0.480 8.000 1.00 94.00 69 GLU A C 1
ATOM 548 O O . GLU A 1 69 ? -3.830 1.268 8.279 1.00 94.00 69 GLU A O 1
ATOM 553 N N . TRP A 1 70 ? -4.686 -0.297 6.915 1.00 94.75 70 TRP A N 1
ATOM 554 C CA . TRP A 1 70 ? -3.530 -0.376 6.022 1.00 94.75 70 TRP A CA 1
ATOM 555 C C . TRP A 1 70 ? -3.885 -0.116 4.562 1.00 94.75 70 TRP A C 1
ATOM 557 O O . TRP A 1 70 ? -4.893 -0.597 4.055 1.00 94.75 70 TRP A O 1
ATOM 567 N N . ILE A 1 71 ? -3.000 0.574 3.853 1.00 94.56 71 ILE A N 1
ATOM 568 C CA . ILE A 1 71 ? -2.965 0.571 2.392 1.00 94.56 71 ILE A CA 1
ATOM 569 C C . ILE A 1 71 ? -1.609 0.023 1.966 1.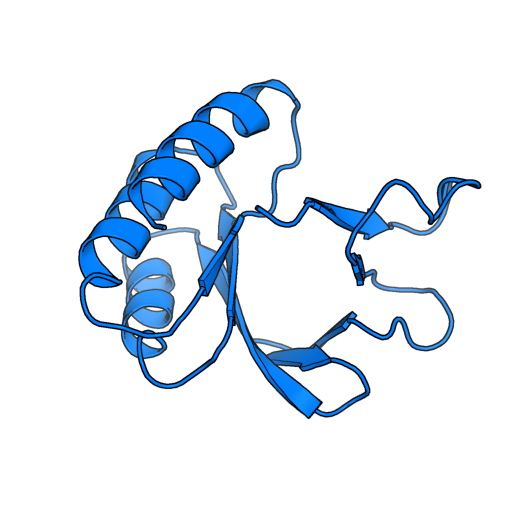00 94.56 71 ILE A C 1
ATOM 571 O O . ILE A 1 71 ? -0.573 0.608 2.279 1.00 94.56 71 ILE A O 1
ATOM 575 N N . LEU A 1 72 ? -1.625 -1.100 1.252 1.00 93.94 72 LEU A N 1
ATOM 576 C CA . LEU A 1 72 ? -0.454 -1.662 0.595 1.00 93.94 72 LEU A CA 1
ATOM 577 C C . LEU A 1 72 ? -0.403 -1.141 -0.843 1.00 93.94 72 LEU A C 1
ATOM 579 O O . LEU A 1 72 ? -1.283 -1.439 -1.648 1.00 93.94 72 LEU A O 1
ATOM 583 N N . VAL A 1 73 ? 0.619 -0.353 -1.151 1.00 93.25 73 VAL A N 1
ATOM 584 C CA . VAL A 1 73 ? 0.797 0.331 -2.433 1.00 93.25 73 VAL A CA 1
ATOM 585 C C . VAL A 1 73 ? 1.858 -0.393 -3.251 1.00 93.25 73 VAL A C 1
ATOM 587 O O . VAL A 1 73 ? 2.990 -0.539 -2.803 1.00 93.25 73 VAL A O 1
ATOM 590 N N . GLU A 1 74 ? 1.521 -0.807 -4.467 1.00 91.88 74 GLU A N 1
ATOM 591 C CA . GLU A 1 74 ? 2.469 -1.366 -5.435 1.00 91.88 74 GLU A CA 1
ATOM 592 C C . GLU A 1 74 ? 2.456 -0.523 -6.710 1.00 91.88 74 GLU A C 1
ATOM 594 O O . GLU A 1 74 ? 1.444 -0.436 -7.399 1.00 91.88 74 GLU A O 1
ATOM 599 N N . CYS A 1 75 ? 3.571 0.128 -7.033 1.00 89.06 75 CYS A N 1
ATOM 600 C CA . CYS A 1 75 ? 3.675 0.954 -8.235 1.00 89.06 75 CYS A CA 1
ATOM 601 C C . CYS A 1 75 ? 4.142 0.105 -9.424 1.00 89.06 75 CYS A C 1
ATOM 603 O O . CYS A 1 75 ? 5.194 -0.523 -9.341 1.00 89.06 75 CYS A O 1
ATOM 605 N N . GLU A 1 76 ? 3.430 0.136 -10.558 1.00 84.50 76 GLU A N 1
ATOM 606 C CA . GLU A 1 76 ? 3.875 -0.569 -11.776 1.00 84.50 76 GLU A CA 1
ATOM 607 C C . GLU A 1 76 ? 5.195 -0.015 -12.313 1.00 84.50 76 GLU A C 1
ATOM 609 O O . GLU A 1 76 ? 6.057 -0.750 -12.786 1.00 84.50 76 GLU A O 1
ATOM 614 N N . THR A 1 77 ? 5.349 1.305 -12.232 1.00 81.94 77 THR A N 1
ATOM 615 C CA . THR A 1 77 ? 6.610 1.996 -12.481 1.00 81.94 77 THR A CA 1
ATOM 616 C C . THR A 1 77 ? 6.945 2.788 -11.232 1.00 81.94 77 THR A C 1
ATOM 618 O O . THR A 1 77 ? 6.244 3.745 -10.894 1.00 81.94 77 THR A O 1
ATOM 621 N N . TRP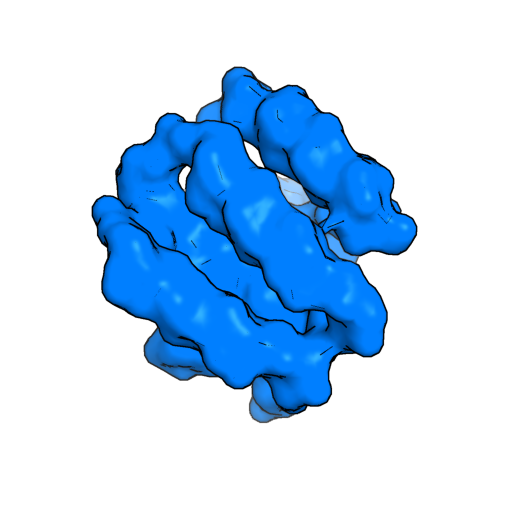 A 1 78 ? 8.002 2.382 -10.525 1.00 75.56 78 TRP A N 1
ATOM 622 C CA . TRP A 1 78 ? 8.400 3.082 -9.311 1.00 75.56 78 TRP A CA 1
ATOM 623 C C . TRP A 1 78 ? 8.756 4.540 -9.609 1.00 75.56 78 TRP A C 1
ATOM 625 O O . TRP A 1 78 ? 9.679 4.838 -10.370 1.00 75.56 78 TRP A O 1
ATOM 635 N N . SER A 1 79 ? 8.029 5.442 -8.960 1.00 69.62 79 SER A N 1
ATOM 636 C CA . SER A 1 79 ? 8.343 6.860 -8.849 1.00 69.62 79 SER A CA 1
ATOM 637 C C . SER A 1 79 ? 7.996 7.313 -7.431 1.00 69.62 79 SER A C 1
ATOM 639 O O . SER A 1 79 ? 7.113 6.740 -6.796 1.00 69.62 79 SER A O 1
ATOM 641 N N . MET A 1 80 ? 8.716 8.306 -6.908 1.00 76.75 80 MET A N 1
ATOM 642 C CA . MET A 1 80 ? 8.486 8.801 -5.542 1.00 76.75 80 MET A CA 1
ATOM 643 C C . MET A 1 80 ? 7.151 9.554 -5.424 1.00 76.75 80 MET A C 1
ATOM 645 O O . MET A 1 80 ? 6.453 9.419 -4.423 1.00 76.75 80 MET A O 1
ATOM 649 N N . ILE A 1 81 ? 6.742 10.246 -6.492 1.00 86.12 81 ILE A N 1
ATOM 650 C CA . ILE A 1 81 ? 5.586 11.154 -6.503 1.00 86.12 81 ILE A CA 1
ATOM 651 C C . ILE A 1 81 ? 4.274 10.460 -6.090 1.00 86.12 81 ILE A C 1
ATOM 653 O O . ILE A 1 81 ? 3.550 11.015 -5.262 1.00 86.12 81 ILE A O 1
ATOM 657 N N . PRO A 1 82 ? 3.920 9.257 -6.595 1.00 85.12 82 PRO A N 1
ATOM 658 C CA . PRO A 1 82 ? 2.670 8.639 -6.188 1.00 85.12 82 PRO A CA 1
ATOM 659 C C . PRO A 1 82 ? 2.617 8.256 -4.705 1.00 85.12 82 PRO A C 1
ATOM 661 O O . PRO A 1 82 ? 1.567 8.364 -4.069 1.00 85.12 82 PRO A O 1
ATOM 664 N N . LEU A 1 83 ? 3.745 7.834 -4.139 1.00 88.12 83 LEU A N 1
ATOM 665 C CA . LEU A 1 83 ? 3.825 7.512 -2.720 1.00 88.12 83 LEU A CA 1
ATOM 666 C C . LEU A 1 83 ? 3.719 8.787 -1.867 1.00 88.12 83 LEU A C 1
ATOM 668 O O . LEU A 1 83 ? 2.902 8.836 -0.951 1.00 88.12 83 LEU A O 1
ATOM 672 N N . GLU A 1 84 ? 4.468 9.836 -2.219 1.00 89.00 84 GLU A N 1
ATOM 673 C CA . GLU A 1 84 ? 4.432 11.146 -1.548 1.00 89.00 84 GLU A CA 1
ATOM 674 C C . GLU A 1 84 ? 3.026 11.752 -1.541 1.00 89.00 84 GLU A C 1
ATOM 676 O O . GLU A 1 84 ? 2.543 12.213 -0.507 1.00 89.00 84 GLU A O 1
ATOM 681 N N . ASN A 1 85 ? 2.327 11.692 -2.674 1.00 89.06 85 ASN A N 1
ATOM 682 C CA . ASN A 1 85 ? 0.951 12.163 -2.777 1.00 89.06 85 ASN A CA 1
ATOM 683 C C . ASN A 1 85 ? 0.023 11.414 -1.809 1.00 89.06 85 ASN A C 1
ATOM 685 O O . ASN A 1 85 ? -0.781 12.053 -1.132 1.00 89.06 85 ASN A O 1
ATOM 689 N N . LEU A 1 86 ? 0.123 10.083 -1.709 1.00 89.06 86 LEU A N 1
ATOM 690 C CA . LEU A 1 86 ? -0.698 9.305 -0.771 1.00 89.06 86 LEU A CA 1
ATOM 691 C C . LEU A 1 86 ? -0.389 9.673 0.686 1.00 89.06 86 LEU A C 1
ATOM 693 O O . LEU A 1 86 ? -1.309 9.863 1.481 1.00 89.06 86 LEU A O 1
ATOM 697 N N . ILE A 1 87 ? 0.889 9.847 1.022 1.00 89.12 87 ILE A N 1
ATOM 698 C CA . ILE A 1 87 ? 1.325 10.280 2.355 1.00 89.12 87 ILE A CA 1
ATOM 699 C C . ILE A 1 87 ? 0.800 11.683 2.685 1.00 89.12 87 ILE A C 1
ATOM 701 O O . ILE A 1 87 ? 0.290 11.913 3.783 1.00 89.12 87 ILE A O 1
ATOM 705 N N . ALA A 1 88 ? 0.849 12.616 1.733 1.00 88.56 88 ALA A N 1
ATOM 706 C CA . ALA A 1 88 ? 0.331 13.967 1.917 1.00 88.56 88 ALA A CA 1
ATOM 707 C C . ALA A 1 88 ? -1.179 13.970 2.215 1.00 88.56 88 ALA A C 1
ATOM 709 O O . ALA A 1 88 ? -1.626 14.691 3.110 1.00 88.56 88 ALA A O 1
ATOM 710 N N . HIS A 1 89 ? -1.953 13.126 1.522 1.00 89.56 89 HIS A N 1
ATOM 711 C CA . HIS A 1 89 ? -3.397 12.982 1.745 1.00 89.56 89 HIS A CA 1
ATOM 712 C C . HIS A 1 89 ? -3.738 12.207 3.025 1.00 89.56 89 HIS A C 1
ATOM 714 O O . HIS A 1 89 ? -4.833 12.365 3.560 1.00 89.56 89 HIS A O 1
ATOM 720 N N . ARG A 1 90 ? -2.812 11.396 3.557 1.00 88.06 90 ARG A N 1
ATOM 721 C CA . ARG A 1 90 ? -2.996 10.634 4.804 1.00 88.06 90 ARG A CA 1
ATOM 722 C C . ARG A 1 90 ? -3.055 11.522 6.048 1.00 88.06 90 ARG A C 1
ATOM 724 O O . ARG A 1 90 ? -3.496 11.049 7.093 1.00 88.06 90 ARG A O 1
ATOM 731 N N . ARG A 1 91 ? -2.634 12.793 5.989 1.00 79.62 91 ARG A N 1
ATOM 732 C CA . ARG A 1 91 ? -2.620 13.691 7.161 1.00 79.62 91 ARG A CA 1
ATOM 733 C C . ARG A 1 91 ? -3.985 13.738 7.862 1.00 79.62 91 ARG A C 1
ATOM 735 O O . ARG A 1 91 ? -4.984 14.135 7.275 1.00 79.62 91 ARG A O 1
ATOM 742 N N . GLY A 1 92 ? -4.003 13.366 9.144 1.00 81.81 92 GLY A N 1
ATOM 743 C CA . GLY A 1 92 ? -5.221 13.307 9.964 1.00 81.81 92 GLY A CA 1
ATOM 744 C C . GLY A 1 92 ? -5.976 11.973 9.909 1.00 81.81 92 GLY A C 1
ATOM 745 O O . GLY A 1 92 ? -6.977 11.822 10.605 1.00 81.81 92 GLY A O 1
ATOM 746 N N . SER A 1 93 ? -5.492 10.998 9.136 1.00 88.25 93 SER A N 1
ATOM 747 C CA . SER A 1 93 ? -6.015 9.633 9.095 1.00 88.25 93 SER A CA 1
ATOM 748 C C . SER A 1 93 ? -5.207 8.675 9.979 1.00 88.25 93 SER A C 1
ATOM 750 O O . SER A 1 93 ? -3.996 8.813 10.144 1.00 88.25 93 SER A O 1
ATOM 752 N N . HIS A 1 94 ? -5.885 7.658 10.518 1.00 90.31 94 HIS A N 1
ATOM 753 C CA . HIS A 1 94 ? -5.257 6.539 11.225 1.00 90.31 94 HIS A CA 1
ATOM 754 C C . HIS A 1 94 ? -4.657 5.489 10.275 1.00 90.31 94 HIS A C 1
ATOM 756 O O . HIS A 1 94 ? -3.923 4.611 10.726 1.00 90.31 94 HIS A O 1
ATOM 762 N N . THR A 1 95 ? -4.953 5.575 8.976 1.00 93.56 95 THR A N 1
ATOM 763 C CA . THR A 1 95 ? -4.463 4.639 7.963 1.00 93.56 95 THR A CA 1
ATOM 764 C C . THR A 1 95 ? -2.941 4.690 7.868 1.00 93.56 95 THR A C 1
ATOM 766 O O . THR A 1 95 ? -2.347 5.765 7.777 1.00 93.56 95 THR A O 1
ATOM 769 N N . LYS A 1 96 ? -2.310 3.522 7.882 1.00 92.12 96 LYS A N 1
ATOM 770 C CA . LYS A 1 96 ? -0.881 3.292 7.675 1.00 92.12 96 LYS A CA 1
ATOM 771 C C . LYS A 1 96 ? -0.641 2.913 6.215 1.00 92.12 96 LYS A C 1
ATOM 773 O O . LYS A 1 96 ? -1.487 2.280 5.585 1.00 92.12 96 LYS A O 1
ATOM 778 N N . ILE A 1 97 ? 0.514 3.289 5.680 1.00 92.44 97 ILE A N 1
ATOM 779 C CA . ILE A 1 97 ? 0.889 3.012 4.290 1.00 92.44 97 ILE A CA 1
ATOM 780 C C . ILE A 1 97 ? 2.089 2.066 4.294 1.00 92.44 97 ILE A C 1
ATOM 782 O O . ILE A 1 97 ? 3.065 2.304 5.001 1.00 92.44 97 ILE A O 1
ATOM 786 N N . ALA A 1 98 ? 2.010 1.002 3.501 1.00 92.62 98 ALA A N 1
ATOM 787 C CA . ALA A 1 98 ? 3.125 0.121 3.177 1.00 92.62 98 ALA A CA 1
ATOM 788 C C . ALA A 1 98 ? 3.388 0.203 1.670 1.00 92.62 98 ALA A C 1
ATOM 790 O O . ALA A 1 98 ? 2.444 0.230 0.883 1.00 92.62 98 ALA A O 1
ATOM 791 N N . ALA A 1 99 ? 4.654 0.238 1.259 1.00 92.19 99 ALA A N 1
ATOM 792 C CA . ALA A 1 99 ? 5.036 0.272 -0.150 1.00 92.19 99 ALA A CA 1
ATOM 793 C C . ALA A 1 99 ? 5.727 -1.038 -0.542 1.00 92.19 99 ALA A C 1
ATOM 795 O O . ALA A 1 99 ? 6.706 -1.443 0.083 1.00 92.19 99 ALA A O 1
ATOM 796 N N . VAL A 1 100 ? 5.231 -1.689 -1.592 1.00 91.50 100 VAL A N 1
ATOM 797 C CA . VAL A 1 100 ? 5.906 -2.820 -2.226 1.00 91.50 100 VAL A CA 1
ATOM 798 C C . VAL A 1 100 ? 7.053 -2.271 -3.066 1.00 91.50 100 VAL A C 1
ATOM 800 O O . VAL A 1 100 ? 6.841 -1.492 -3.995 1.00 91.50 100 VAL A O 1
ATOM 803 N N . ILE A 1 101 ? 8.266 -2.703 -2.740 1.00 89.94 101 ILE A N 1
ATOM 804 C CA . ILE A 1 101 ? 9.485 -2.393 -3.485 1.00 89.94 101 ILE A CA 1
ATOM 805 C C . ILE A 1 101 ? 10.045 -3.677 -4.090 1.00 89.94 101 ILE A C 1
ATOM 807 O O . ILE A 1 101 ? 9.971 -4.746 -3.488 1.00 89.94 101 ILE A O 1
ATOM 811 N N . SER A 1 102 ? 10.605 -3.574 -5.290 1.00 85.94 102 SER A N 1
ATOM 812 C CA . SER A 1 102 ? 11.184 -4.709 -6.020 1.00 85.94 102 SER A CA 1
ATOM 813 C C . SER A 1 102 ? 12.692 -4.573 -6.215 1.00 85.94 102 SER A C 1
ATOM 815 O O . SER A 1 102 ? 13.363 -5.547 -6.554 1.00 85.94 102 SER A O 1
ATOM 817 N N . ARG A 1 103 ? 13.253 -3.372 -6.023 1.00 86.62 103 ARG A N 1
ATOM 818 C CA . ARG A 1 103 ? 14.689 -3.109 -6.188 1.00 86.62 103 ARG A CA 1
ATOM 819 C C . ARG A 1 103 ? 15.260 -2.395 -4.962 1.00 86.62 103 ARG A C 1
ATOM 821 O O .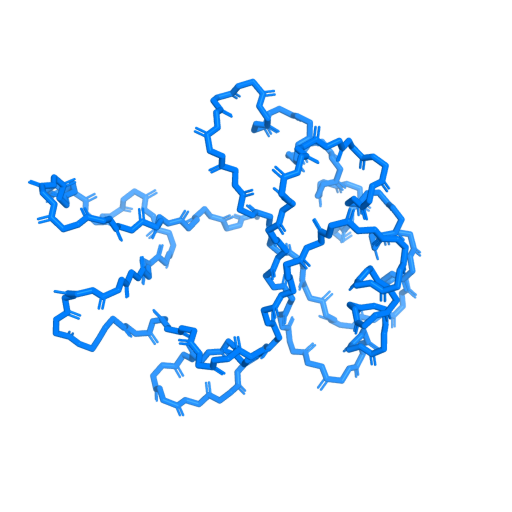 ARG A 1 103 ? 14.632 -1.459 -4.473 1.00 86.62 103 ARG A O 1
ATOM 828 N N . PRO A 1 104 ? 16.493 -2.718 -4.525 1.00 85.94 104 PRO A N 1
ATOM 829 C CA . PRO A 1 104 ? 17.118 -2.061 -3.373 1.00 85.94 104 PRO A CA 1
ATOM 830 C C . PRO A 1 104 ? 17.162 -0.529 -3.462 1.00 85.94 104 PRO A C 1
ATOM 832 O O . PRO A 1 104 ? 17.010 0.152 -2.455 1.00 85.94 104 PRO A O 1
ATOM 835 N N . ILE A 1 105 ? 17.318 0.024 -4.671 1.00 85.69 105 ILE A N 1
ATOM 836 C CA . ILE A 1 105 ? 17.344 1.478 -4.899 1.00 85.69 105 ILE A CA 1
ATOM 837 C C . ILE A 1 105 ? 16.020 2.174 -4.541 1.00 85.69 105 ILE A C 1
ATOM 839 O O . ILE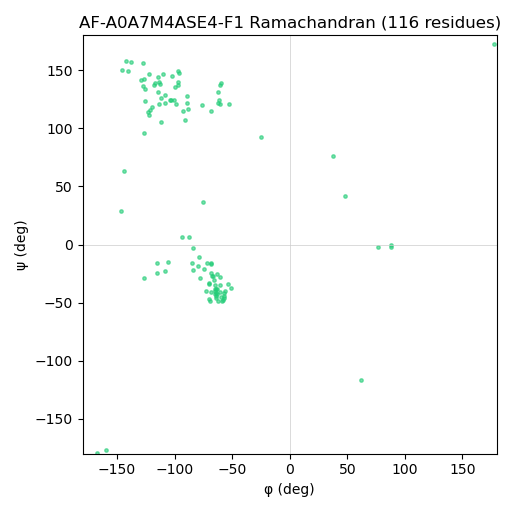 A 1 105 ? 16.009 3.357 -4.217 1.00 85.69 105 ILE A O 1
ATOM 843 N N . GLU A 1 106 ? 14.901 1.450 -4.580 1.00 89.38 106 GLU A N 1
ATOM 844 C CA . GLU A 1 106 ? 13.571 1.975 -4.253 1.00 89.38 106 GLU A CA 1
ATOM 845 C C . GLU A 1 106 ? 13.382 2.085 -2.737 1.00 89.38 106 GLU A C 1
ATOM 847 O O . GLU A 1 106 ? 12.685 2.987 -2.276 1.00 89.38 106 GLU A O 1
ATOM 852 N N . ALA A 1 107 ? 14.058 1.224 -1.964 1.00 87.94 107 ALA A N 1
ATOM 853 C CA . ALA A 1 107 ? 13.953 1.164 -0.508 1.00 87.94 107 ALA A CA 1
ATOM 854 C C . ALA A 1 107 ? 14.298 2.497 0.158 1.00 87.94 107 ALA A C 1
ATOM 856 O O . ALA A 1 107 ? 13.600 2.927 1.070 1.00 87.94 107 ALA A O 1
ATOM 857 N N . GLN A 1 108 ? 15.350 3.171 -0.317 1.00 86.81 108 GLN A N 1
ATOM 858 C CA . GLN A 1 108 ? 15.777 4.450 0.248 1.00 86.81 108 GLN A CA 1
ATOM 859 C C . GLN A 1 108 ? 14.709 5.536 0.050 1.00 86.81 108 GLN A C 1
ATOM 861 O O . GLN A 1 108 ? 14.386 6.253 0.993 1.00 86.81 108 GLN A O 1
ATOM 866 N N . GLY A 1 109 ? 14.142 5.643 -1.157 1.00 86.31 109 GLY A N 1
ATOM 867 C CA . GLY A 1 109 ? 13.090 6.622 -1.450 1.00 86.31 109 GLY A CA 1
ATOM 868 C C . GLY A 1 109 ? 11.778 6.301 -0.732 1.00 86.31 109 GLY A C 1
ATOM 869 O O . GLY A 1 109 ? 11.144 7.196 -0.182 1.00 86.31 109 GLY A O 1
ATOM 870 N N . ALA A 1 110 ? 11.399 5.019 -0.687 1.00 88.81 110 ALA A N 1
ATOM 871 C CA . ALA A 1 110 ? 10.222 4.559 0.043 1.00 88.81 110 ALA A CA 1
ATOM 872 C C . ALA A 1 110 ? 10.347 4.832 1.546 1.00 88.81 110 ALA A C 1
ATOM 874 O O . ALA A 1 110 ? 9.432 5.392 2.139 1.00 88.81 110 ALA A O 1
ATOM 875 N N . GLY A 1 111 ? 11.487 4.475 2.145 1.00 88.25 111 GLY A N 1
ATOM 876 C CA . GLY A 1 111 ? 11.768 4.706 3.559 1.00 88.25 111 GLY A CA 1
ATOM 877 C C . GLY A 1 111 ? 11.699 6.187 3.915 1.00 88.25 111 GLY A C 1
ATOM 878 O O . GLY A 1 111 ? 10.975 6.547 4.834 1.00 88.25 111 GLY A O 1
ATOM 879 N N . PHE A 1 112 ? 12.357 7.047 3.129 1.00 85.12 112 PHE A N 1
ATOM 880 C CA . PHE A 1 112 ? 12.322 8.497 3.336 1.00 85.12 112 PHE A CA 1
ATOM 881 C C . PHE A 1 112 ? 10.893 9.061 3.305 1.00 85.12 112 PHE A C 1
ATOM 883 O O . PHE A 1 112 ? 10.494 9.791 4.207 1.00 85.12 112 PHE A O 1
ATOM 890 N N . ALA A 1 113 ? 10.092 8.686 2.303 1.00 86.12 113 ALA A N 1
ATOM 891 C CA . ALA A 1 113 ? 8.711 9.151 2.211 1.00 86.12 113 ALA A CA 1
ATOM 892 C C . ALA A 1 113 ? 7.864 8.635 3.393 1.00 86.12 113 ALA A C 1
ATOM 894 O O . ALA A 1 113 ? 7.112 9.386 4.013 1.00 86.12 113 ALA A O 1
ATOM 895 N N . LEU A 1 114 ? 8.006 7.354 3.744 1.00 87.12 114 LEU A N 1
ATOM 896 C CA . LEU A 1 114 ? 7.251 6.736 4.836 1.00 87.12 114 LEU A CA 1
ATOM 897 C C . LEU A 1 114 ? 7.630 7.291 6.219 1.00 87.12 114 LEU A C 1
ATOM 899 O O . LEU A 1 114 ? 6.768 7.303 7.094 1.00 87.12 114 LEU A O 1
ATOM 903 N N . GLU A 1 115 ? 8.858 7.783 6.414 1.00 81.75 115 GLU A N 1
ATOM 904 C CA . GLU A 1 115 ? 9.278 8.491 7.634 1.00 81.75 115 GLU A CA 1
ATOM 905 C C . GLU A 1 115 ? 8.534 9.820 7.831 1.00 81.75 115 GLU A C 1
ATOM 907 O O . GLU A 1 115 ? 8.145 10.136 8.955 1.00 81.75 115 GLU A O 1
ATOM 912 N N . GLU A 1 116 ? 8.273 10.578 6.760 1.00 69.31 116 GLU A N 1
ATOM 913 C CA . GLU A 1 116 ? 7.453 11.800 6.845 1.00 69.31 116 GLU A CA 1
ATOM 914 C C . GLU A 1 116 ? 5.978 11.502 7.145 1.00 69.31 116 GLU A C 1
ATOM 916 O O . GLU A 1 116 ? 5.244 12.352 7.655 1.00 69.31 116 GLU A O 1
ATOM 921 N N . GLY A 1 117 ? 5.538 10.293 6.799 1.00 56.47 117 GLY A N 1
ATOM 922 C CA . GLY A 1 117 ? 4.169 9.832 6.949 1.00 56.47 117 GLY A CA 1
ATOM 923 C C . GLY A 1 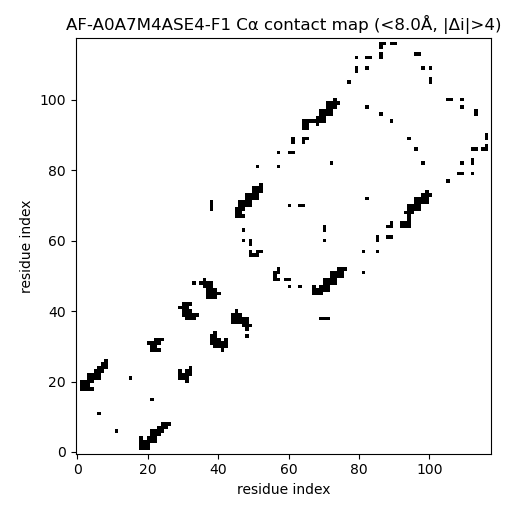117 ? 3.831 9.218 8.302 1.00 56.47 117 GLY A C 1
ATOM 924 O O . GLY A 1 117 ? 2.724 8.691 8.395 1.00 56.47 117 GLY A O 1
ATOM 925 N N . VAL A 1 118 ? 4.720 9.246 9.306 1.00 49.88 118 VAL A N 1
ATOM 926 C CA . VAL A 1 118 ? 4.497 8.682 10.658 1.00 49.88 118 VAL A CA 1
ATOM 927 C C . VAL A 1 118 ? 3.638 9.608 11.514 1.00 49.88 118 VAL A C 1
ATOM 929 O O . VAL A 1 118 ? 4.078 10.734 11.822 1.00 49.88 118 VAL A O 1
#

Radius of gyration: 13.89 Å; Cα contacts (8 Å, |Δi|>4): 190; chains: 1; bounding box: 29×37×26 Å